Protein AF-A0A820IQX5-F1 (afdb_monomer_lite)

Foldseek 3Di:
DQAKDKDFDDDPQFGKIFIGGPVRHTPDIDGDDPDDDDPVVVVVVVVVVVVVVVVVVVPDD

Radius of gyration: 15.87 Å; chains: 1; bounding box: 28×39×37 Å

pLDDT: mean 77.38, std 11.24, range [46.53, 90.56]

Sequence (61 aa):
MSTTKYYRYENSHCAVTARADLQDIILNIKGDHFHPPEPEQIQIRTFKQVVKAHAISESTP

Organism: NCBI:txid392033

Secondary structure (DSSP, 8-state):
----EEEE--BTTB--EEEE-TT--EEEEES---SPPPHHHHHHHHHHHHHHHHHHHT---

Structure (mmCIF, N/CA/C/O backbone):
data_AF-A0A820IQX5-F1
#
_entry.id   AF-A0A820IQX5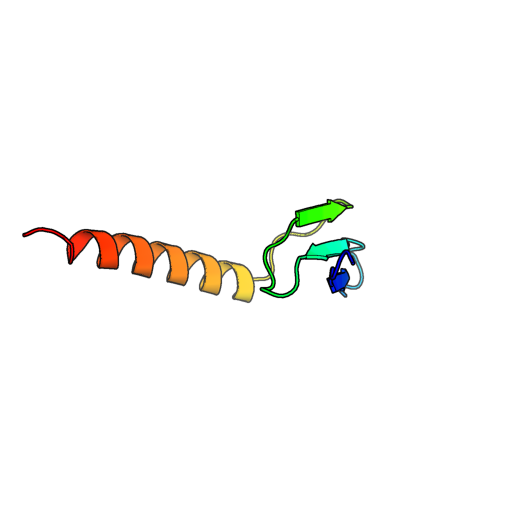-F1
#
loop_
_atom_site.group_PDB
_atom_site.id
_atom_site.type_symbol
_atom_site.label_atom_id
_atom_site.label_alt_id
_atom_site.label_comp_id
_atom_site.label_asym_id
_atom_site.label_entity_id
_atom_site.label_seq_id
_atom_site.pdbx_PDB_ins_code
_atom_site.Cartn_x
_atom_site.Cartn_y
_atom_site.Cartn_z
_atom_site.occupancy
_atom_site.B_iso_or_equiv
_atom_site.auth_seq_id
_atom_site.auth_comp_id
_atom_site.auth_asym_id
_atom_site.auth_atom_id
_atom_site.pdbx_PDB_model_num
ATOM 1 N N . MET A 1 1 ? -17.124 19.133 4.683 1.00 50.38 1 MET A N 1
ATOM 2 C CA . MET A 1 1 ? -15.785 19.355 4.091 1.00 50.38 1 MET A CA 1
ATOM 3 C C . MET A 1 1 ? -15.113 17.999 3.947 1.00 50.38 1 MET A C 1
ATOM 5 O O . MET A 1 1 ? -15.057 17.281 4.933 1.00 50.38 1 MET A O 1
ATOM 9 N N . SER A 1 2 ? -14.713 17.587 2.740 1.00 57.03 2 SER A N 1
ATOM 10 C CA . SER A 1 2 ? -14.108 16.261 2.530 1.00 57.03 2 SER A CA 1
ATOM 11 C C . SER A 1 2 ? -12.626 16.327 2.905 1.00 57.03 2 SER A C 1
ATOM 13 O O . SER A 1 2 ? -11.814 16.871 2.163 1.00 57.03 2 SER A O 1
ATOM 15 N N . THR A 1 3 ? -12.292 15.853 4.101 1.00 74.00 3 THR A N 1
ATOM 16 C CA . THR A 1 3 ? -10.938 15.858 4.660 1.00 74.00 3 THR A CA 1
ATOM 17 C C . THR A 1 3 ? -10.217 14.575 4.262 1.00 74.00 3 THR A C 1
ATOM 19 O O . THR A 1 3 ? -10.265 13.576 4.977 1.00 74.00 3 THR A O 1
ATOM 22 N N . THR A 1 4 ? -9.601 14.575 3.082 1.00 85.19 4 THR A N 1
ATOM 23 C CA . THR A 1 4 ? -8.833 13.424 2.585 1.00 85.19 4 THR A CA 1
ATOM 24 C C . THR A 1 4 ? -7.351 13.735 2.484 1.00 85.19 4 THR A C 1
ATOM 26 O O . THR A 1 4 ? -6.983 14.815 2.022 1.00 85.19 4 THR A O 1
ATOM 29 N N . LYS A 1 5 ? -6.521 12.768 2.874 1.00 89.56 5 LYS A N 1
ATOM 30 C CA . LYS A 1 5 ? -5.065 12.784 2.723 1.00 89.56 5 LYS A CA 1
ATOM 31 C C . LYS A 1 5 ? -4.679 12.136 1.391 1.00 89.56 5 LYS A C 1
ATOM 33 O O . LYS A 1 5 ? -5.355 11.214 0.929 1.00 89.56 5 LYS A O 1
ATOM 38 N N . TYR A 1 6 ? -3.604 12.616 0.774 1.00 87.62 6 TYR A N 1
ATOM 39 C CA . TYR A 1 6 ? -3.060 12.060 -0.465 1.00 87.62 6 TYR A CA 1
ATOM 40 C C . TYR A 1 6 ? -1.642 11.558 -0.222 1.00 87.62 6 TYR A C 1
ATOM 42 O O . TYR A 1 6 ? -0.807 12.283 0.312 1.00 87.62 6 TYR A O 1
ATOM 50 N N . TYR A 1 7 ? -1.392 10.326 -0.641 1.00 85.44 7 TYR A N 1
ATOM 51 C CA . TYR A 1 7 ? -0.122 9.632 -0.527 1.00 85.44 7 TYR A CA 1
ATOM 52 C C . TYR A 1 7 ? 0.417 9.329 -1.919 1.00 85.44 7 TYR A C 1
ATOM 54 O O . TYR A 1 7 ? -0.338 8.972 -2.827 1.00 85.44 7 TYR A O 1
ATOM 62 N N . ARG A 1 8 ? 1.732 9.430 -2.076 1.00 83.44 8 ARG A N 1
ATOM 63 C CA . ARG A 1 8 ? 2.451 8.968 -3.258 1.00 83.44 8 ARG A CA 1
ATOM 64 C C . ARG A 1 8 ? 3.517 7.994 -2.796 1.00 83.44 8 ARG A C 1
ATOM 66 O O . ARG A 1 8 ? 4.260 8.295 -1.868 1.00 83.44 8 ARG A O 1
ATOM 73 N N . TYR A 1 9 ? 3.560 6.829 -3.424 1.00 78.44 9 TYR A N 1
ATOM 74 C CA . TYR A 1 9 ? 4.626 5.878 -3.179 1.00 78.44 9 TYR A CA 1
ATOM 75 C C . TYR A 1 9 ? 5.875 6.359 -3.924 1.00 78.44 9 TYR A C 1
ATOM 77 O O . TYR A 1 9 ? 5.869 6.449 -5.150 1.00 78.44 9 TYR A O 1
ATOM 85 N N . GLU A 1 10 ? 6.915 6.738 -3.185 1.00 69.06 10 GLU A N 1
ATOM 86 C CA . GLU A 1 10 ? 8.190 7.179 -3.753 1.00 69.06 10 GLU A CA 1
ATOM 87 C C . GLU A 1 10 ? 9.133 5.981 -3.881 1.00 69.06 10 GLU A C 1
ATOM 89 O O . GLU A 1 10 ? 9.930 5.684 -2.997 1.00 69.06 10 GLU A O 1
ATOM 94 N N . ASN A 1 11 ? 9.019 5.269 -4.999 1.00 68.88 11 ASN A N 1
ATOM 95 C CA . ASN A 1 11 ? 10.027 4.316 -5.455 1.00 68.88 11 ASN A CA 1
ATOM 96 C C . ASN A 1 11 ? 10.366 4.684 -6.908 1.00 68.88 11 ASN A C 1
ATOM 98 O O . ASN A 1 11 ? 9.476 5.063 -7.671 1.00 68.88 11 ASN A O 1
ATOM 102 N N . SER A 1 12 ? 11.645 4.624 -7.289 1.00 60.59 12 SER A N 1
ATOM 103 C CA . SER A 1 12 ? 12.162 5.100 -8.583 1.00 60.59 12 SER A CA 1
ATOM 104 C C . SER A 1 12 ? 11.473 4.475 -9.803 1.00 60.59 12 SER A C 1
ATOM 106 O O . SER A 1 12 ? 11.513 5.056 -10.886 1.00 60.59 12 SER A O 1
ATOM 108 N N . HIS A 1 13 ? 10.793 3.338 -9.628 1.00 67.75 13 HIS A N 1
ATOM 109 C CA . HIS A 1 13 ? 10.058 2.635 -10.684 1.00 67.75 13 HIS A CA 1
ATOM 110 C C . HIS A 1 13 ? 8.552 2.484 -10.405 1.00 67.75 13 HIS A C 1
ATOM 112 O O . HIS A 1 13 ? 7.883 1.670 -11.041 1.00 67.75 13 HIS A O 1
ATOM 118 N N . CYS A 1 14 ? 7.997 3.262 -9.470 1.00 74.44 14 CYS A N 1
ATOM 119 C CA . CYS A 1 14 ? 6.592 3.174 -9.083 1.00 74.44 14 CYS A CA 1
ATOM 120 C C . CYS A 1 14 ? 5.933 4.548 -8.974 1.00 74.44 14 CYS A C 1
ATOM 122 O O . CYS A 1 14 ? 6.428 5.439 -8.289 1.00 74.44 14 CYS A O 1
ATOM 124 N N . ALA A 1 15 ? 4.780 4.711 -9.621 1.00 77.50 15 ALA A N 1
ATOM 125 C CA . ALA A 1 15 ? 4.013 5.957 -9.617 1.00 77.50 15 ALA A CA 1
ATOM 126 C C . ALA A 1 15 ? 2.622 5.781 -8.986 1.00 77.50 15 ALA A C 1
ATOM 128 O O . ALA A 1 15 ? 1.660 6.434 -9.394 1.00 77.50 15 ALA A O 1
ATOM 129 N N . VAL A 1 16 ? 2.501 4.889 -7.999 1.00 85.94 16 VAL A N 1
ATOM 130 C CA . VAL A 1 16 ? 1.224 4.651 -7.322 1.00 85.94 16 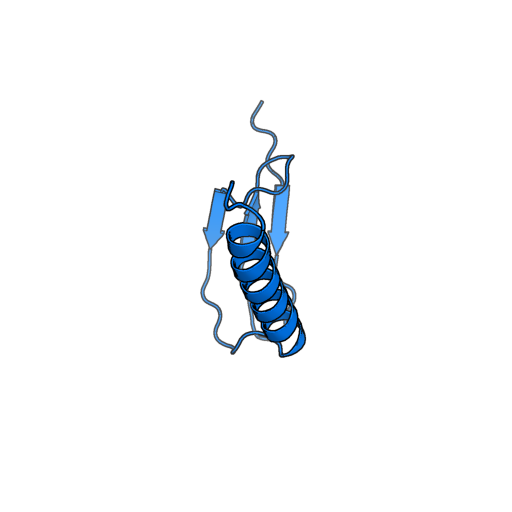VAL A CA 1
ATOM 131 C C . VAL A 1 16 ? 0.895 5.805 -6.383 1.00 85.94 16 VAL A C 1
ATOM 133 O O . VAL A 1 16 ? 1.729 6.285 -5.611 1.00 85.94 16 VAL A O 1
ATOM 136 N N . THR A 1 17 ? -0.356 6.243 -6.442 1.00 87.69 17 THR A N 1
ATOM 137 C CA . THR A 1 17 ? -0.916 7.247 -5.536 1.00 87.69 17 THR A CA 1
ATOM 138 C C . THR A 1 17 ? -2.098 6.656 -4.788 1.00 87.69 17 THR A C 1
ATOM 140 O O . THR A 1 17 ? -2.855 5.856 -5.336 1.00 87.69 17 THR A O 1
ATOM 143 N N . ALA A 1 18 ? -2.277 7.050 -3.534 1.00 88.75 18 ALA A N 1
ATOM 144 C CA . ALA A 1 18 ? -3.407 6.639 -2.719 1.00 88.75 18 ALA A CA 1
ATOM 145 C C . ALA A 1 18 ? -4.103 7.857 -2.112 1.00 88.75 18 ALA A C 1
ATOM 147 O O . ALA A 1 18 ? -3.475 8.856 -1.765 1.00 88.75 18 ALA A O 1
ATOM 148 N N . ARG A 1 19 ? -5.422 7.774 -1.980 1.00 90.56 19 ARG A N 1
ATOM 149 C CA . ARG A 1 19 ? -6.249 8.734 -1.251 1.00 90.56 19 ARG A CA 1
ATOM 150 C C . ARG A 1 19 ? -6.773 8.040 -0.007 1.00 90.56 19 ARG A C 1
ATOM 152 O O . ARG A 1 19 ? -7.341 6.957 -0.124 1.00 90.56 19 ARG A O 1
ATOM 159 N N . ALA A 1 20 ? -6.627 8.672 1.145 1.00 90.25 20 ALA A N 1
ATOM 160 C CA . ALA A 1 20 ? -7.124 8.171 2.419 1.00 90.25 20 ALA A CA 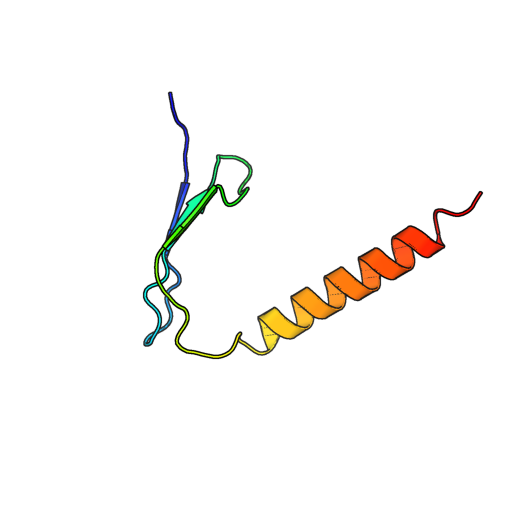1
ATOM 161 C C . ALA A 1 20 ? -8.026 9.198 3.107 1.00 90.25 20 ALA A C 1
ATOM 163 O O . ALA A 1 20 ? -8.031 10.379 2.741 1.00 90.25 20 ALA A O 1
ATOM 164 N N . ASP A 1 21 ? -8.782 8.762 4.106 1.00 89.81 21 ASP A N 1
ATOM 165 C CA . ASP A 1 21 ? -9.448 9.669 5.040 1.00 89.81 21 ASP A CA 1
ATOM 166 C C . ASP A 1 21 ? -8.475 10.200 6.118 1.00 89.81 21 ASP A C 1
ATOM 168 O O . ASP A 1 21 ? -7.260 10.002 6.049 1.00 89.81 21 ASP A O 1
ATOM 172 N N . LEU A 1 22 ? -8.993 10.928 7.113 1.00 87.94 22 LEU A N 1
ATOM 173 C CA . LEU A 1 22 ? -8.169 11.448 8.211 1.00 87.94 22 LEU A CA 1
ATOM 174 C C . LEU A 1 22 ? -7.649 10.364 9.164 1.00 87.94 22 LEU A C 1
ATOM 176 O O . LEU A 1 22 ? -6.643 10.611 9.830 1.00 87.94 22 LEU A O 1
ATOM 180 N N . GLN A 1 23 ? -8.304 9.202 9.216 1.00 88.81 23 GLN A N 1
ATOM 181 C CA . GLN A 1 23 ? -7.925 8.048 10.038 1.00 88.81 23 GLN A CA 1
ATOM 182 C C . GLN A 1 23 ? -6.972 7.097 9.295 1.00 88.81 23 GLN A C 1
ATOM 184 O O . GLN A 1 23 ? -6.692 6.005 9.779 1.00 88.81 23 GLN A O 1
ATOM 189 N N . ASP A 1 24 ? -6.469 7.515 8.128 1.00 82.50 24 ASP A N 1
ATOM 190 C CA . ASP A 1 24 ? -5.557 6.751 7.275 1.00 82.50 24 ASP A CA 1
ATOM 191 C C . ASP A 1 24 ? -6.169 5.475 6.678 1.00 82.50 24 ASP A C 1
ATOM 193 O O . ASP A 1 24 ? -5.457 4.575 6.223 1.00 82.50 24 ASP A O 1
ATOM 197 N N . ILE A 1 25 ? -7.501 5.422 6.580 1.00 85.69 25 ILE A N 1
ATOM 198 C CA . ILE A 1 25 ? -8.198 4.379 5.827 1.00 85.69 25 ILE A CA 1
ATOM 199 C C . ILE A 1 25 ? -8.096 4.711 4.339 1.00 85.69 25 ILE A C 1
ATOM 201 O O . ILE A 1 25 ? -8.552 5.764 3.886 1.00 85.69 25 ILE A O 1
ATOM 205 N N . ILE A 1 26 ? -7.496 3.803 3.564 1.00 87.00 26 ILE A N 1
ATOM 206 C CA . ILE A 1 26 ? -7.338 3.971 2.117 1.00 87.00 26 ILE A CA 1
ATOM 207 C C . ILE A 1 26 ? -8.709 3.907 1.435 1.00 87.00 26 ILE A C 1
ATOM 209 O O . ILE A 1 26 ? -9.393 2.888 1.476 1.00 87.00 26 ILE A O 1
ATOM 213 N N . LEU A 1 27 ? -9.083 5.004 0.779 1.00 87.62 27 LEU A N 1
ATOM 214 C CA . LEU A 1 27 ? -10.335 5.162 0.040 1.00 87.62 27 LEU A CA 1
ATOM 215 C C . LEU A 1 27 ? -10.174 4.818 -1.443 1.00 87.62 27 LEU A C 1
ATOM 217 O O . LEU A 1 27 ? -11.115 4.347 -2.074 1.00 87.62 27 LEU A O 1
ATOM 221 N N . ASN A 1 28 ? -9.010 5.117 -2.027 1.00 87.25 28 ASN A N 1
ATOM 222 C CA . ASN A 1 28 ? -8.728 4.848 -3.436 1.00 87.25 28 ASN A CA 1
ATOM 223 C C . ASN A 1 28 ? -7.222 4.691 -3.682 1.00 87.25 28 ASN A C 1
ATOM 225 O O . ASN A 1 28 ? -6.426 5.386 -3.053 1.00 87.25 28 ASN A O 1
ATOM 229 N N . ILE A 1 29 ? -6.850 3.841 -4.639 1.00 87.31 29 ILE A N 1
ATOM 230 C CA . ILE A 1 29 ? -5.480 3.648 -5.125 1.00 87.31 29 ILE A CA 1
ATOM 231 C C . ILE A 1 29 ? -5.498 3.815 -6.648 1.00 87.31 29 ILE A C 1
ATOM 233 O O . ILE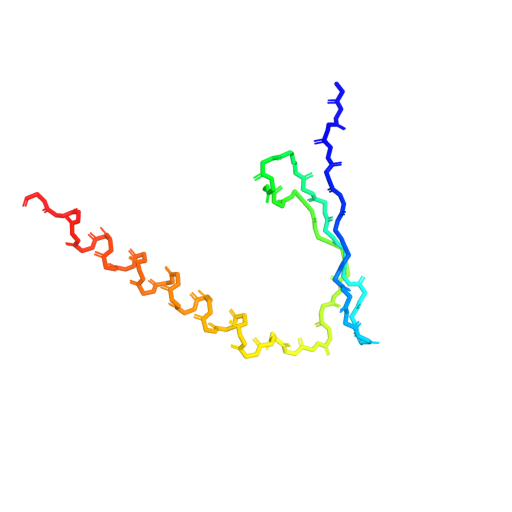 A 1 29 ? -6.365 3.264 -7.323 1.00 87.31 29 ILE A O 1
ATOM 237 N N . LYS A 1 30 ? -4.562 4.594 -7.192 1.00 86.69 30 LYS A N 1
ATOM 238 C CA . LYS A 1 30 ? -4.392 4.802 -8.635 1.00 86.69 30 LYS A CA 1
ATOM 239 C C . LYS A 1 30 ? -2.970 4.466 -9.067 1.00 86.69 30 LYS A C 1
ATOM 241 O O . LYS A 1 30 ? -2.015 4.928 -8.441 1.00 86.69 30 LYS A O 1
ATOM 246 N N . GLY A 1 31 ? -2.867 3.771 -10.196 1.00 82.56 31 GLY A N 1
ATOM 247 C CA . GLY A 1 31 ? -1.611 3.300 -10.777 1.00 82.56 31 GLY A CA 1
ATOM 248 C C . GLY A 1 31 ? -1.338 1.837 -10.441 1.00 82.56 31 GLY A C 1
ATOM 249 O O . GLY A 1 31 ? -1.943 1.280 -9.527 1.00 82.56 31 GLY A O 1
ATOM 250 N N . ASP A 1 32 ? -0.408 1.245 -11.181 1.00 79.38 32 ASP A N 1
ATOM 251 C CA . ASP A 1 32 ? 0.011 -0.143 -11.014 1.00 79.38 32 ASP A CA 1
ATOM 252 C C . ASP A 1 32 ? 1.403 -0.214 -10.380 1.00 79.38 32 ASP A C 1
ATOM 254 O O . ASP A 1 32 ? 2.306 0.565 -10.704 1.00 79.38 32 ASP A O 1
ATOM 258 N N . HIS A 1 33 ? 1.583 -1.174 -9.475 1.00 79.44 33 HIS A N 1
ATOM 259 C CA . HIS A 1 33 ? 2.900 -1.540 -8.969 1.00 79.44 33 HIS A CA 1
ATOM 260 C C . HIS A 1 33 ? 3.579 -2.464 -9.987 1.00 79.44 33 HIS A C 1
ATOM 262 O O . HIS A 1 33 ? 3.186 -3.618 -10.137 1.00 79.44 33 HIS A O 1
ATOM 268 N N . PHE A 1 34 ? 4.624 -1.979 -10.659 1.00 77.19 34 PHE A N 1
ATOM 269 C CA . PHE A 1 34 ? 5.442 -2.778 -11.589 1.00 77.19 34 PHE A CA 1
ATOM 270 C C . PHE A 1 34 ? 6.681 -3.393 -10.924 1.00 77.19 34 PHE A C 1
ATOM 272 O O . PHE A 1 34 ? 7.680 -3.685 -11.576 1.00 77.19 34 PHE A O 1
ATOM 279 N N . HIS A 1 35 ? 6.627 -3.577 -9.610 1.00 78.56 35 HIS A N 1
ATOM 280 C CA . HIS A 1 35 ? 7.687 -4.177 -8.817 1.00 78.56 35 HIS A CA 1
ATOM 281 C C . HIS A 1 35 ? 7.064 -5.086 -7.750 1.00 78.56 35 HIS A C 1
ATOM 283 O O . HIS A 1 35 ? 5.923 -4.852 -7.331 1.00 78.56 35 HIS A O 1
ATOM 289 N N . PRO A 1 36 ? 7.779 -6.129 -7.299 1.00 78.62 36 PRO A N 1
ATOM 290 C CA . PRO A 1 36 ? 7.338 -6.898 -6.147 1.00 78.62 36 PRO A CA 1
ATOM 291 C C . PRO A 1 36 ? 7.297 -6.007 -4.890 1.00 78.62 36 PRO A C 1
ATOM 293 O O . PRO A 1 36 ? 7.991 -4.987 -4.831 1.00 78.62 36 PRO A O 1
ATOM 296 N N . PRO A 1 37 ? 6.497 -6.370 -3.872 1.00 80.00 37 PRO A N 1
ATOM 297 C CA . PRO A 1 37 ? 6.562 -5.721 -2.568 1.00 80.00 37 PRO A CA 1
ATOM 298 C C . PRO A 1 37 ? 7.975 -5.813 -1.986 1.00 80.00 37 PRO A C 1
ATOM 300 O O . PRO A 1 37 ? 8.635 -6.845 -2.126 1.00 80.00 37 PRO A O 1
ATOM 303 N N . GLU A 1 38 ? 8.411 -4.765 -1.294 1.00 82.62 38 GLU A N 1
ATOM 304 C CA . GLU A 1 38 ? 9.709 -4.769 -0.620 1.00 82.62 38 GLU A CA 1
ATOM 305 C C . GLU A 1 38 ? 9.740 -5.857 0.475 1.00 82.62 38 GLU A C 1
ATOM 307 O O . GLU A 1 38 ? 8.715 -6.098 1.131 1.00 82.62 38 GLU A O 1
ATOM 312 N N . PRO A 1 39 ? 10.891 -6.507 0.737 1.00 81.44 39 PRO A N 1
ATOM 313 C CA . PRO A 1 39 ? 10.990 -7.587 1.723 1.00 81.44 39 PRO A CA 1
ATOM 314 C C . PRO A 1 39 ? 10.453 -7.215 3.114 1.00 81.44 39 PRO A C 1
ATOM 316 O O . PRO A 1 39 ? 9.796 -8.026 3.767 1.00 81.44 39 PRO A O 1
ATOM 319 N N . GLU A 1 40 ? 10.671 -5.973 3.552 1.00 80.12 40 GLU A N 1
ATOM 320 C CA . GLU A 1 40 ? 10.159 -5.451 4.825 1.00 80.12 40 GLU A CA 1
ATOM 321 C C . GLU A 1 40 ? 8.619 -5.426 4.864 1.00 80.12 40 GLU A C 1
ATOM 323 O O . GLU A 1 40 ? 8.001 -5.842 5.847 1.00 80.12 40 GLU A O 1
ATOM 328 N N . GLN A 1 41 ? 7.970 -5.033 3.763 1.00 79.25 41 GLN A N 1
ATOM 329 C CA . GLN A 1 41 ? 6.508 -5.023 3.651 1.00 79.25 41 GLN A CA 1
ATOM 330 C C . GLN A 1 41 ? 5.931 -6.444 3.730 1.00 79.25 41 GLN A C 1
ATOM 332 O O . GLN A 1 41 ? 4.865 -6.653 4.320 1.00 79.25 41 GLN A O 1
ATOM 337 N N . ILE A 1 42 ? 6.645 -7.427 3.169 1.00 78.94 42 ILE A N 1
ATOM 338 C CA . ILE A 1 42 ? 6.280 -8.846 3.256 1.00 78.94 42 ILE A CA 1
ATOM 339 C C . ILE A 1 42 ? 6.346 -9.316 4.713 1.00 78.94 42 ILE A C 1
ATOM 341 O O . ILE A 1 42 ? 5.385 -9.916 5.193 1.00 78.94 42 ILE A O 1
ATOM 345 N N . GLN A 1 43 ? 7.417 -8.994 5.444 1.00 81.38 43 GLN A N 1
ATOM 346 C CA . GLN A 1 43 ? 7.555 -9.363 6.859 1.00 81.38 43 GLN A CA 1
ATOM 347 C C . GLN A 1 43 ? 6.442 -8.759 7.727 1.00 81.38 43 GLN A C 1
ATOM 349 O O . GLN A 1 43 ? 5.828 -9.477 8.518 1.00 81.38 43 GLN A O 1
ATOM 354 N N . ILE A 1 44 ? 6.110 -7.477 7.530 1.00 80.25 44 ILE A N 1
ATOM 355 C CA . ILE A 1 44 ? 5.014 -6.806 8.251 1.00 80.25 44 ILE A CA 1
ATOM 356 C C . ILE A 1 44 ? 3.667 -7.477 7.952 1.00 80.25 44 ILE A C 1
ATOM 358 O O . ILE A 1 44 ? 2.861 -7.694 8.863 1.00 80.25 44 ILE A O 1
ATOM 362 N N . ARG A 1 45 ? 3.398 -7.822 6.686 1.00 80.44 45 ARG A N 1
ATOM 363 C CA . ARG A 1 45 ? 2.165 -8.524 6.299 1.00 80.44 45 ARG A CA 1
ATOM 364 C C . ARG A 1 45 ? 2.079 -9.897 6.962 1.00 80.44 45 ARG A C 1
ATOM 366 O O . ARG A 1 45 ? 1.033 -10.220 7.527 1.00 80.44 45 ARG A O 1
ATOM 373 N N . THR A 1 46 ? 3.165 -10.665 6.924 1.00 82.31 46 THR A N 1
ATOM 374 C CA . THR A 1 46 ? 3.251 -11.983 7.562 1.00 82.31 46 THR A CA 1
ATOM 375 C C . THR A 1 46 ? 3.028 -11.872 9.067 1.00 82.31 46 THR A C 1
ATOM 377 O O . THR A 1 46 ? 2.187 -12.586 9.607 1.00 82.31 46 THR A O 1
ATOM 380 N N . PHE A 1 47 ? 3.683 -10.922 9.740 1.00 81.50 47 PHE A N 1
ATOM 381 C CA . PHE A 1 47 ? 3.487 -10.676 11.170 1.00 81.50 47 PHE A CA 1
ATOM 382 C C . PHE A 1 47 ? 2.021 -10.372 11.504 1.00 81.50 47 PHE A C 1
ATOM 384 O O . PHE A 1 47 ? 1.441 -11.011 12.380 1.00 81.50 47 PHE A O 1
ATOM 391 N N . LYS A 1 48 ? 1.377 -9.461 10.759 1.00 81.94 48 LYS A N 1
ATOM 392 C CA . LYS A 1 48 ? -0.049 -9.140 10.952 1.00 81.94 48 LYS A CA 1
ATOM 393 C C . LYS A 1 48 ? -0.951 -10.366 10.779 1.00 81.94 48 LYS A C 1
ATOM 395 O O 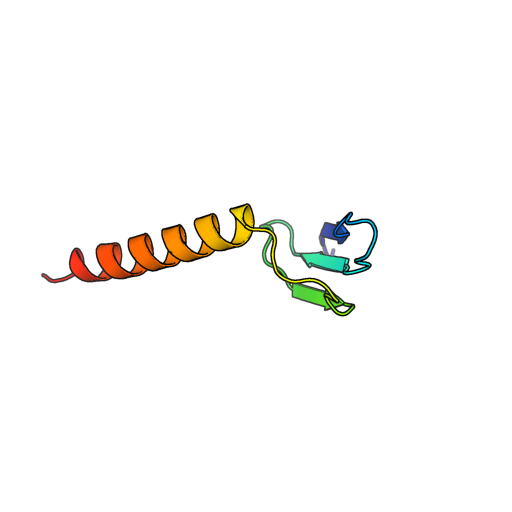. LYS A 1 48 ? -1.917 -10.514 11.524 1.00 81.94 48 LYS A O 1
ATOM 400 N N . GLN A 1 49 ? -0.658 -11.241 9.814 1.00 81.06 49 GLN A N 1
ATOM 401 C CA . GLN A 1 49 ? -1.414 -12.481 9.611 1.00 81.06 49 GLN A CA 1
ATOM 402 C C . GLN A 1 49 ? -1.223 -13.467 10.766 1.00 81.06 49 GLN A C 1
ATOM 404 O O . GLN A 1 49 ? -2.212 -14.011 11.254 1.00 81.06 49 GLN A O 1
ATOM 409 N N . VAL A 1 50 ? 0.017 -13.653 11.230 1.00 78.94 50 VAL A N 1
ATOM 410 C CA . VAL A 1 50 ? 0.339 -14.513 12.378 1.00 78.94 50 VAL A CA 1
ATOM 411 C C . VAL A 1 50 ? -0.374 -14.014 13.632 1.00 78.94 50 VAL A C 1
ATOM 413 O O . VAL A 1 50 ? -1.082 -14.793 14.264 1.00 78.94 50 VAL A O 1
ATOM 416 N N . VAL A 1 51 ? -0.269 -12.721 13.954 1.00 81.38 51 VAL A N 1
ATOM 417 C CA . VAL A 1 51 ? -0.951 -12.124 15.114 1.00 81.38 51 VAL A CA 1
ATOM 418 C C . VAL A 1 51 ? -2.464 -12.278 15.000 1.00 81.38 51 VAL A C 1
ATOM 420 O O . VAL A 1 51 ? -3.099 -12.680 15.966 1.00 81.38 51 VAL A O 1
ATOM 423 N N . LYS A 1 52 ? -3.058 -12.023 13.827 1.00 78.25 52 LYS A N 1
ATOM 424 C CA . LYS A 1 52 ? -4.504 -12.201 13.629 1.00 78.25 52 LYS A CA 1
ATOM 425 C C . LYS A 1 52 ? -4.935 -13.653 13.854 1.00 78.25 52 LYS A C 1
ATOM 427 O O . LYS A 1 52 ? -5.955 -13.878 14.493 1.00 78.25 52 LYS A O 1
ATOM 432 N N . ALA A 1 53 ? -4.176 -14.624 13.347 1.00 75.25 53 ALA A N 1
ATOM 433 C CA . ALA A 1 53 ? -4.470 -16.040 13.554 1.00 75.25 53 ALA A CA 1
ATOM 434 C C . ALA A 1 53 ? -4.387 -16.431 15.042 1.00 75.25 53 ALA A C 1
ATOM 436 O O . ALA A 1 53 ? -5.270 -17.130 15.53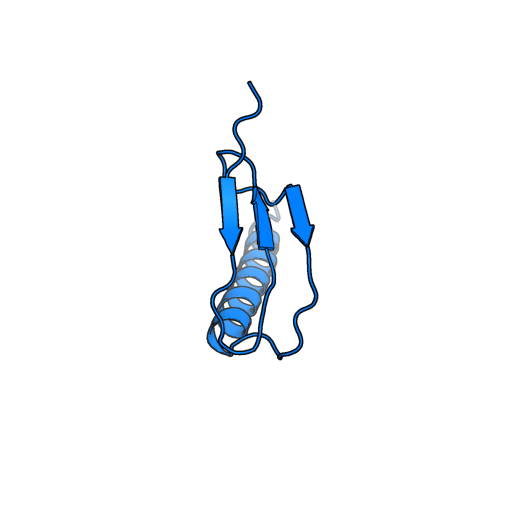4 1.00 75.25 53 ALA A O 1
ATOM 437 N N . HIS A 1 54 ? -3.384 -15.923 15.766 1.00 70.50 54 HIS A N 1
ATOM 438 C CA . HIS A 1 54 ? -3.207 -16.208 17.193 1.00 70.50 54 HIS A CA 1
ATOM 439 C C . HIS A 1 54 ? -4.234 -15.480 18.078 1.00 70.50 54 HIS A C 1
ATOM 441 O O . HIS A 1 54 ? -4.783 -16.078 18.997 1.00 70.50 54 HIS A O 1
ATOM 447 N N . ALA A 1 55 ? -4.588 -14.233 17.764 1.00 66.56 55 ALA A N 1
ATOM 448 C CA . ALA A 1 55 ? -5.624 -13.491 18.484 1.00 66.56 55 ALA A CA 1
ATOM 449 C C . ALA A 1 55 ? -7.011 -14.147 18.348 1.00 66.56 55 ALA A C 1
ATOM 451 O O . ALA A 1 55 ? -7.803 -14.133 19.287 1.00 66.56 55 ALA A O 1
ATOM 452 N N . ILE A 1 56 ? -7.299 -14.770 17.197 1.00 57.88 56 ILE A N 1
ATOM 453 C CA . ILE A 1 56 ? -8.507 -15.590 17.022 1.00 57.88 56 ILE A CA 1
ATOM 454 C C . ILE A 1 56 ? -8.417 -16.870 17.870 1.00 57.88 56 ILE A C 1
ATOM 456 O O . ILE A 1 56 ? -9.429 -17.286 18.422 1.00 57.88 56 ILE A O 1
ATOM 460 N N . SER A 1 57 ? -7.228 -17.462 18.037 1.00 55.94 57 SER A N 1
ATOM 461 C CA . SER A 1 57 ? -7.061 -18.654 18.885 1.00 55.94 57 SER A CA 1
ATOM 462 C C . SER A 1 57 ? -7.199 -18.381 20.390 1.00 55.94 57 SER A C 1
ATOM 464 O O . SER A 1 57 ? -7.686 -19.249 21.106 1.00 55.94 57 SER A O 1
ATOM 466 N N . GLU A 1 58 ? -6.876 -17.172 20.864 1.00 54.03 58 GLU A N 1
ATOM 467 C CA . GLU A 1 58 ? -7.124 -16.752 22.259 1.00 54.03 58 GLU A CA 1
ATOM 468 C C . GLU A 1 58 ? -8.571 -16.284 22.504 1.00 54.03 58 GLU A C 1
ATOM 470 O O . GLU A 1 58 ? -8.972 -16.057 23.641 1.00 54.03 58 GLU A O 1
ATOM 475 N N . SER A 1 59 ? -9.383 -16.179 21.446 1.00 51.19 59 SER A N 1
ATOM 476 C CA . SER A 1 59 ? -10.805 -15.820 21.511 1.00 51.19 59 SER A CA 1
ATOM 477 C C . SER A 1 59 ? -11.707 -17.062 21.488 1.00 51.19 59 SER A C 1
ATOM 479 O O . SER A 1 59 ? -12.695 -17.099 20.754 1.00 51.19 59 SER A O 1
ATOM 481 N N . THR A 1 60 ? -11.364 -18.094 22.260 1.00 46.53 60 THR A N 1
ATOM 482 C CA . THR A 1 60 ? -12.245 -19.251 22.500 1.00 46.53 60 THR A CA 1
ATOM 483 C C . THR A 1 60 ? -12.609 -19.258 23.994 1.00 46.53 60 THR A C 1
ATOM 485 O O . THR A 1 60 ? -11.686 -19.124 24.796 1.00 46.53 60 THR A O 1
ATOM 488 N N . PRO A 1 61 ? -13.907 -19.309 24.366 1.00 53.66 61 PRO A N 1
ATOM 489 C CA . PRO A 1 61 ? -14.391 -19.155 25.746 1.00 53.66 61 PRO A CA 1
ATOM 490 C C . PRO A 1 61 ? -13.880 -20.209 26.732 1.00 53.66 61 PRO A C 1
ATOM 492 O O . PRO A 1 61 ? -13.558 -21.335 26.289 1.00 53.66 61 PRO A O 1
#